Protein AF-A0A5J9U1D7-F1 (afdb_monomer_lite)

Structure (mmCIF, N/CA/C/O backbone):
data_AF-A0A5J9U1D7-F1
#
_entry.id   AF-A0A5J9U1D7-F1
#
loop_
_atom_site.group_PDB
_atom_site.id
_atom_site.type_symbol
_atom_site.label_atom_id
_atom_site.label_alt_id
_atom_site.label_comp_id
_atom_site.label_asym_id
_atom_site.label_entity_id
_atom_site.label_seq_id
_atom_site.pdbx_PDB_ins_code
_atom_site.Cartn_x
_atom_site.Cartn_y
_atom_site.Cartn_z
_atom_site.occupancy
_atom_site.B_iso_or_equiv
_atom_site.auth_seq_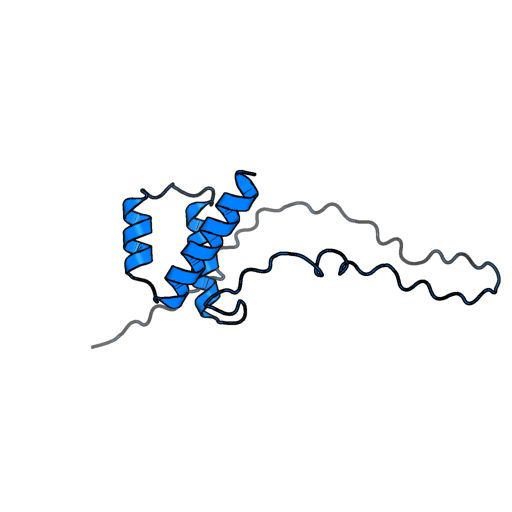id
_atom_site.auth_comp_id
_atom_site.auth_asym_id
_atom_site.auth_atom_id
_atom_site.pdbx_PDB_model_num
ATOM 1 N N . MET A 1 1 ? -26.098 -2.595 30.842 1.00 46.75 1 MET A N 1
ATOM 2 C CA . MET A 1 1 ? -24.896 -3.332 30.403 1.00 46.75 1 MET A CA 1
ATOM 3 C C . MET A 1 1 ? -25.344 -4.565 29.640 1.00 46.75 1 MET A C 1
ATOM 5 O O . MET A 1 1 ? -25.908 -5.455 30.255 1.00 46.75 1 MET A O 1
ATOM 9 N N . ALA A 1 2 ? -2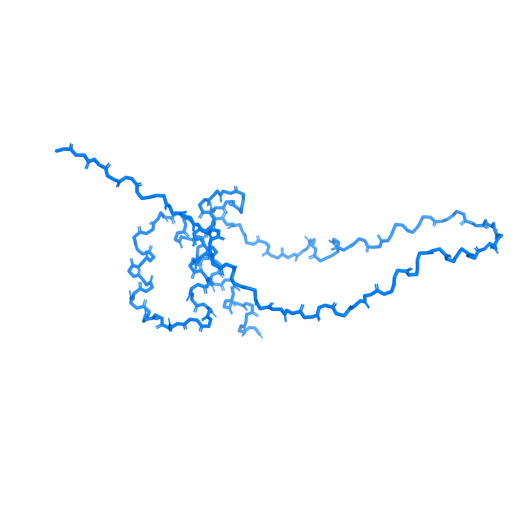5.146 -4.583 28.324 1.00 41.19 2 ALA A N 1
ATOM 10 C CA . ALA A 1 2 ? -25.101 -5.787 27.495 1.00 41.19 2 ALA A CA 1
ATOM 11 C C . ALA A 1 2 ? -24.394 -5.386 26.190 1.00 41.19 2 ALA A C 1
ATOM 13 O O . ALA A 1 2 ? -24.847 -4.467 25.511 1.00 41.19 2 ALA A O 1
ATOM 14 N N . GLY A 1 3 ? -23.230 -5.980 25.927 1.00 43.38 3 GLY A N 1
ATOM 15 C CA . GLY A 1 3 ? -22.422 -5.717 24.738 1.00 43.38 3 GLY A CA 1
ATOM 16 C C . GLY A 1 3 ? -22.906 -6.540 23.549 1.00 43.38 3 GLY A C 1
ATOM 17 O O . GLY A 1 3 ? -23.264 -7.704 23.712 1.00 43.38 3 GLY A O 1
ATOM 18 N N . ALA A 1 4 ? -22.897 -5.938 22.362 1.00 43.22 4 ALA A N 1
ATOM 19 C CA . ALA A 1 4 ? -23.097 -6.633 21.097 1.00 43.22 4 ALA A CA 1
ATOM 20 C C . ALA A 1 4 ? -21.781 -6.588 20.313 1.00 43.22 4 ALA A C 1
ATOM 22 O O . ALA A 1 4 ? -21.359 -5.535 19.838 1.00 43.22 4 ALA A O 1
ATOM 23 N N . GLN A 1 5 ? -21.119 -7.738 20.234 1.00 47.62 5 GLN A N 1
ATOM 24 C CA . GLN A 1 5 ? -19.917 -7.964 19.442 1.00 47.62 5 GLN A CA 1
ATOM 25 C C . GLN A 1 5 ? -20.373 -8.247 18.005 1.00 47.62 5 GLN A C 1
ATOM 27 O O . GLN A 1 5 ? -21.037 -9.253 17.759 1.00 47.62 5 GLN A O 1
ATOM 32 N N . GLN A 1 6 ? -20.104 -7.331 17.072 1.00 53.34 6 GLN A N 1
ATOM 33 C CA . GLN A 1 6 ? -20.459 -7.522 15.665 1.00 53.34 6 GLN A CA 1
ATOM 34 C C . GLN A 1 6 ? -19.402 -8.403 14.993 1.00 53.34 6 GLN A C 1
ATOM 36 O O . GLN A 1 6 ? -18.255 -7.994 14.830 1.00 53.34 6 GLN A O 1
ATOM 41 N N . SER A 1 7 ? -19.802 -9.626 14.643 1.00 46.72 7 SER A N 1
ATOM 42 C CA . SER A 1 7 ? -19.062 -10.518 13.748 1.00 46.72 7 SER A CA 1
ATOM 43 C C . SER A 1 7 ? -19.125 -9.958 12.329 1.00 46.72 7 SER A C 1
ATOM 45 O O . SER A 1 7 ? -20.212 -9.696 11.813 1.00 46.72 7 SER A O 1
ATOM 47 N N . VAL A 1 8 ? -17.968 -9.734 11.709 1.00 52.09 8 VAL A N 1
ATOM 48 C CA . VAL A 1 8 ? -17.879 -9.302 10.311 1.00 52.09 8 VAL A CA 1
ATOM 49 C C . VAL A 1 8 ? -17.839 -10.548 9.425 1.00 52.09 8 VAL A C 1
ATOM 51 O O . VAL A 1 8 ? -16.780 -11.115 9.164 1.00 52.09 8 VAL A O 1
ATOM 54 N N . ASP A 1 9 ? -19.015 -10.982 8.975 1.00 45.66 9 ASP A N 1
ATOM 55 C CA . ASP A 1 9 ? -19.196 -12.101 8.047 1.00 45.66 9 ASP A CA 1
ATOM 56 C C . ASP A 1 9 ? -18.897 -11.678 6.598 1.00 45.66 9 ASP A C 1
ATOM 58 O O . ASP A 1 9 ? -19.768 -11.256 5.835 1.00 45.66 9 ASP A O 1
ATOM 62 N N . TRP A 1 10 ? -17.634 -11.814 6.199 1.00 48.56 10 TRP A N 1
ATOM 63 C CA . TRP A 1 10 ? -17.132 -11.535 4.846 1.00 48.56 10 TRP A CA 1
ATOM 64 C C . TRP A 1 10 ? -17.669 -12.495 3.763 1.00 48.56 10 TRP A C 1
ATOM 66 O O . TRP A 1 10 ? -17.546 -12.209 2.574 1.00 48.56 10 TRP A O 1
ATOM 76 N N . ALA A 1 11 ? -18.304 -13.609 4.143 1.00 41.91 11 ALA A N 1
ATOM 77 C CA . ALA A 1 11 ? -18.728 -14.670 3.223 1.00 41.91 11 ALA A CA 1
ATOM 78 C C . ALA A 1 11 ? -20.125 -14.478 2.589 1.00 41.91 11 ALA A C 1
ATOM 80 O O . ALA A 1 11 ? -20.509 -15.245 1.709 1.00 41.91 11 ALA A O 1
ATOM 81 N N . SER A 1 12 ? -20.901 -13.463 2.987 1.00 42.94 12 SER A N 1
ATOM 82 C CA . SER A 1 12 ? -22.315 -13.349 2.570 1.00 42.94 12 SER A CA 1
ATOM 83 C C . SER A 1 12 ? -22.569 -12.530 1.295 1.00 42.94 12 SER A C 1
ATOM 85 O O . SER A 1 12 ? -23.721 -12.259 0.961 1.00 42.94 12 SER A O 1
ATOM 87 N N . ARG A 1 13 ? -21.533 -12.124 0.546 1.00 43.19 13 ARG A N 1
ATOM 88 C CA . ARG A 1 13 ? -21.699 -11.312 -0.681 1.00 43.19 13 ARG A CA 1
ATOM 89 C C . ARG A 1 13 ? -21.755 -12.104 -1.992 1.00 43.19 13 ARG A C 1
ATOM 91 O O . ARG A 1 13 ? -21.632 -11.514 -3.063 1.00 43.19 13 ARG A O 1
ATOM 98 N N . SER A 1 14 ? -22.014 -13.405 -1.921 1.00 46.66 14 SER A N 1
ATOM 99 C CA . SER A 1 14 ? -22.143 -14.275 -3.094 1.00 46.66 14 SER A CA 1
ATOM 100 C C . SER A 1 14 ? -23.616 -14.510 -3.444 1.00 46.66 14 SER A C 1
ATOM 102 O O . SER A 1 14 ? -24.213 -15.508 -3.052 1.00 46.66 14 SER A O 1
ATOM 104 N N . GLY A 1 15 ? -24.217 -13.575 -4.184 1.00 39.41 15 GLY A N 1
ATOM 105 C CA . GLY A 1 15 ? -25.424 -13.852 -4.973 1.00 39.41 15 GLY A CA 1
ATOM 106 C C . GLY A 1 15 ? -25.036 -14.506 -6.308 1.00 39.41 15 GLY A C 1
ATOM 107 O O . GLY A 1 15 ? -23.988 -14.156 -6.855 1.00 39.41 15 GLY A O 1
ATOM 108 N N . PRO A 1 16 ? -25.825 -15.448 -6.857 1.00 42.25 16 PRO A N 1
ATOM 109 C CA . PRO A 1 16 ? -25.414 -16.217 -8.021 1.00 42.25 16 PRO A CA 1
ATOM 110 C C . PRO A 1 16 ? -25.628 -15.390 -9.292 1.00 42.25 16 PRO A C 1
ATOM 112 O O . PRO A 1 16 ? -26.737 -15.302 -9.814 1.00 42.25 16 PRO A O 1
ATOM 115 N N . ALA A 1 17 ? -24.560 -14.806 -9.830 1.00 41.31 17 ALA A N 1
ATOM 116 C CA . ALA A 1 17 ? -24.504 -14.554 -11.262 1.00 41.31 17 ALA A CA 1
ATOM 117 C C . ALA A 1 17 ? -24.125 -15.886 -11.914 1.00 41.31 17 ALA A C 1
ATOM 119 O O . ALA A 1 17 ? -22.974 -16.314 -11.853 1.00 41.31 17 ALA A O 1
ATOM 120 N N . ALA A 1 18 ? -25.125 -16.575 -12.460 1.00 48.88 18 ALA A N 1
ATOM 121 C CA . ALA A 1 18 ? -24.943 -17.761 -13.278 1.00 48.88 18 ALA A CA 1
ATOM 122 C C . ALA A 1 18 ? -24.054 -17.416 -14.485 1.00 48.88 18 ALA A C 1
ATOM 124 O O . ALA A 1 18 ? -24.533 -16.975 -15.526 1.00 48.88 18 ALA A O 1
ATOM 125 N N . ALA A 1 19 ? -22.744 -17.592 -14.336 1.00 44.06 19 ALA A N 1
ATOM 126 C CA . ALA A 1 19 ? -21.847 -17.731 -15.464 1.00 44.06 19 ALA A CA 1
ATOM 127 C C . ALA A 1 19 ? -21.974 -19.182 -15.929 1.00 44.06 19 ALA A C 1
ATOM 129 O O . ALA A 1 19 ? -21.508 -20.102 -15.260 1.00 44.06 19 ALA A O 1
ATOM 130 N N . CYS A 1 20 ? -22.669 -19.388 -17.045 1.00 44.56 20 CYS A N 1
ATOM 131 C CA . CYS A 1 20 ? -22.729 -20.666 -17.739 1.00 44.56 20 CYS A CA 1
ATOM 132 C C . CYS A 1 20 ? -21.311 -21.056 -18.164 1.00 44.56 20 CYS A C 1
ATOM 134 O O . CYS A 1 20 ? -20.817 -20.596 -19.191 1.00 44.56 20 CYS A O 1
ATOM 136 N N . TRP A 1 21 ? -20.632 -21.869 -17.362 1.00 37.25 21 TRP A N 1
ATOM 137 C CA . TRP A 1 21 ? -19.403 -22.510 -17.801 1.00 37.25 21 TRP A CA 1
ATOM 138 C C . TRP A 1 21 ? -19.829 -23.624 -18.748 1.00 37.25 21 TRP A C 1
ATOM 140 O O . TRP A 1 21 ? -20.385 -24.635 -18.325 1.00 37.25 21 TRP A O 1
ATOM 150 N N . SER A 1 22 ? -19.676 -23.390 -20.050 1.00 50.50 22 SER A N 1
ATOM 151 C CA . SER A 1 22 ? -19.922 -24.411 -21.062 1.00 50.50 22 SER A CA 1
ATOM 152 C C . SER A 1 22 ? -19.057 -25.638 -20.765 1.00 50.50 22 SER A C 1
ATOM 154 O O . SER A 1 22 ? -17.838 -25.512 -20.620 1.00 50.50 22 SER A O 1
ATOM 156 N N . ASN A 1 23 ? -19.721 -26.795 -20.673 1.00 49.19 23 ASN A N 1
ATOM 157 C CA . ASN A 1 23 ? -19.146 -28.135 -20.560 1.00 49.19 23 ASN A CA 1
ATOM 158 C C . ASN A 1 23 ? -17.844 -28.257 -21.360 1.00 49.19 23 ASN A C 1
ATOM 160 O O . ASN A 1 23 ? -17.872 -28.194 -22.590 1.00 49.19 23 ASN A O 1
ATOM 164 N N . HIS A 1 24 ? -16.726 -28.466 -20.667 1.00 49.69 24 HIS A N 1
ATOM 165 C CA . HIS A 1 24 ? -15.567 -29.077 -21.298 1.00 49.69 24 HIS A CA 1
ATOM 166 C C . HIS A 1 24 ? -15.771 -30.587 -21.274 1.00 49.69 24 HIS A C 1
ATOM 168 O O . HIS A 1 24 ? -16.045 -31.178 -20.235 1.00 49.69 24 HIS A O 1
ATOM 174 N N . ASP A 1 25 ? -15.716 -31.158 -22.468 1.00 50.53 25 ASP A N 1
ATOM 175 C CA . ASP A 1 25 ? -15.836 -32.573 -22.768 1.00 50.53 25 ASP A CA 1
ATOM 176 C C . ASP A 1 25 ? -14.627 -33.320 -22.173 1.00 50.53 25 ASP A C 1
ATOM 178 O O . ASP A 1 25 ? -13.482 -33.102 -22.578 1.00 50.53 25 ASP A O 1
ATOM 182 N N . ASP A 1 26 ? -14.878 -34.164 -21.170 1.00 52.19 26 ASP A N 1
ATOM 183 C CA . ASP A 1 26 ? -13.915 -35.102 -20.592 1.00 52.19 26 ASP A CA 1
ATOM 184 C C . ASP A 1 26 ? -13.531 -36.186 -21.621 1.00 52.19 26 ASP A C 1
ATOM 186 O O . ASP A 1 26 ? -14.004 -37.321 -21.571 1.00 52.19 26 ASP A O 1
ATOM 190 N N . SER A 1 27 ? -12.629 -35.873 -22.555 1.00 54.09 27 SER A N 1
ATOM 191 C CA . SER A 1 27 ? -11.934 -36.889 -23.363 1.00 54.09 27 SER A CA 1
ATOM 192 C C . SER A 1 27 ? -10.693 -37.403 -22.627 1.00 54.09 27 SER A C 1
ATOM 194 O O . SER A 1 27 ? -9.542 -37.148 -22.980 1.00 54.09 27 SER A O 1
ATOM 196 N N . PHE A 1 28 ? -10.963 -38.147 -21.558 1.00 53.12 28 PHE A N 1
ATOM 197 C CA . PHE A 1 28 ? -10.019 -39.001 -20.850 1.00 53.12 28 PHE A CA 1
ATOM 198 C C . PHE A 1 28 ? -9.770 -40.283 -21.672 1.00 53.12 28 PHE A C 1
ATOM 200 O O . PHE A 1 28 ? -10.705 -41.015 -21.983 1.00 53.12 28 PHE A O 1
ATOM 207 N N . MET A 1 29 ? -8.492 -40.568 -21.963 1.00 54.25 29 MET A N 1
ATOM 208 C CA . MET A 1 29 ? -7.933 -41.817 -22.523 1.00 54.25 29 MET A CA 1
ATOM 209 C C . MET A 1 29 ? -8.077 -42.073 -24.038 1.00 54.25 29 MET A C 1
ATOM 211 O O . MET A 1 29 ? -8.885 -42.885 -24.482 1.00 54.25 29 MET A O 1
ATOM 215 N N . MET A 1 30 ? -7.135 -41.542 -24.824 1.00 45.50 30 MET A N 1
ATOM 216 C CA . MET A 1 30 ? -6.643 -42.220 -26.034 1.00 45.50 30 MET A CA 1
ATOM 217 C C . MET A 1 30 ? -5.117 -42.307 -25.962 1.00 45.50 30 MET A C 1
ATOM 219 O O . MET A 1 30 ? -4.399 -41.347 -26.228 1.00 45.50 30 MET A O 1
ATOM 223 N N . ALA A 1 31 ? -4.629 -43.471 -25.536 1.00 53.62 31 ALA A N 1
ATOM 224 C CA . ALA A 1 31 ? -3.216 -43.817 -25.552 1.00 53.62 31 ALA A CA 1
ATOM 225 C C . ALA A 1 31 ? -2.774 -44.149 -26.987 1.00 53.62 31 ALA A C 1
ATOM 227 O O . ALA A 1 31 ? -3.397 -45.010 -27.615 1.00 53.62 31 ALA A O 1
ATOM 228 N N . PRO A 1 32 ? -1.679 -43.574 -27.510 1.00 46.56 32 PRO A N 1
ATOM 229 C CA . PRO A 1 32 ? -1.005 -44.153 -28.655 1.00 46.56 32 PRO A CA 1
ATOM 230 C C . PRO A 1 32 ? -0.032 -45.221 -28.146 1.00 46.56 32 PRO A C 1
ATOM 232 O O . PRO A 1 32 ? 1.016 -44.927 -27.573 1.00 46.56 32 PRO A O 1
ATOM 235 N N . ASN A 1 33 ? -0.398 -46.486 -28.339 1.00 49.94 33 ASN A N 1
ATOM 236 C CA . ASN A 1 33 ? 0.542 -47.591 -28.223 1.00 49.94 33 ASN A CA 1
ATOM 237 C C . ASN A 1 33 ? 1.492 -47.539 -29.432 1.00 49.94 33 ASN A C 1
ATOM 239 O O . ASN A 1 33 ? 1.036 -47.651 -30.570 1.00 49.94 33 ASN A O 1
ATOM 243 N N . GLY A 1 34 ? 2.790 -47.337 -29.197 1.00 37.62 34 GLY A N 1
ATOM 244 C CA . GLY A 1 34 ? 3.763 -47.175 -30.277 1.00 37.62 34 GLY A CA 1
ATOM 245 C C . GLY A 1 34 ? 5.221 -47.069 -29.826 1.00 37.62 34 GLY A C 1
ATOM 246 O O . GLY A 1 34 ? 5.832 -46.028 -30.001 1.00 37.62 34 GLY A O 1
ATOM 247 N N . SER A 1 35 ? 5.753 -48.174 -29.297 1.00 41.22 35 SER A N 1
ATOM 248 C CA . SER A 1 35 ? 7.141 -48.652 -29.465 1.00 41.22 35 SER A CA 1
ATOM 249 C C . SER A 1 35 ? 8.330 -47.745 -29.066 1.00 41.22 35 SER A C 1
ATOM 251 O O . SER A 1 35 ? 8.849 -46.971 -29.858 1.00 41.22 35 SER A O 1
ATOM 253 N N . GLU A 1 36 ? 8.802 -47.971 -27.838 1.00 45.97 36 GLU A N 1
ATOM 254 C CA . GLU A 1 36 ? 10.194 -48.089 -27.346 1.00 45.97 36 GLU A CA 1
ATOM 255 C C . GLU A 1 36 ? 11.363 -47.230 -27.908 1.00 45.97 36 GLU A C 1
ATOM 257 O O . GLU A 1 36 ? 11.825 -47.394 -29.033 1.00 45.97 36 GLU A O 1
ATOM 262 N N . HIS A 1 37 ? 11.982 -46.513 -26.951 1.00 41.69 37 HIS A N 1
ATOM 263 C CA . HIS A 1 37 ? 13.431 -46.396 -26.690 1.00 41.69 37 HIS A CA 1
ATOM 264 C C . HIS A 1 37 ? 14.248 -45.272 -27.360 1.00 41.69 37 HIS A C 1
ATOM 266 O O . HIS A 1 37 ? 14.910 -45.512 -28.360 1.00 41.69 37 HIS A O 1
ATOM 272 N N . VAL A 1 38 ? 14.368 -44.119 -26.672 1.00 36.94 38 VAL A N 1
ATOM 273 C CA . VAL A 1 38 ? 15.663 -43.555 -26.209 1.00 36.94 38 VAL A CA 1
ATOM 274 C C . VAL A 1 38 ? 15.427 -42.727 -24.931 1.00 36.94 38 VAL A C 1
ATOM 276 O O . VAL A 1 38 ? 14.639 -41.785 -24.924 1.00 36.94 38 VAL A O 1
ATOM 279 N N . LEU A 1 39 ? 16.134 -43.067 -23.848 1.00 49.06 39 LEU A N 1
ATOM 280 C CA . LEU A 1 39 ? 16.319 -42.219 -22.667 1.00 49.06 39 LEU A CA 1
ATOM 281 C C . LEU A 1 39 ? 17.107 -40.960 -23.055 1.00 49.06 39 LEU A C 1
ATOM 283 O O . LEU A 1 39 ? 18.295 -41.049 -23.354 1.00 49.06 39 LEU A O 1
ATOM 287 N N . ALA A 1 40 ? 16.486 -39.789 -22.987 1.00 39.31 40 ALA A N 1
ATOM 288 C CA . ALA A 1 40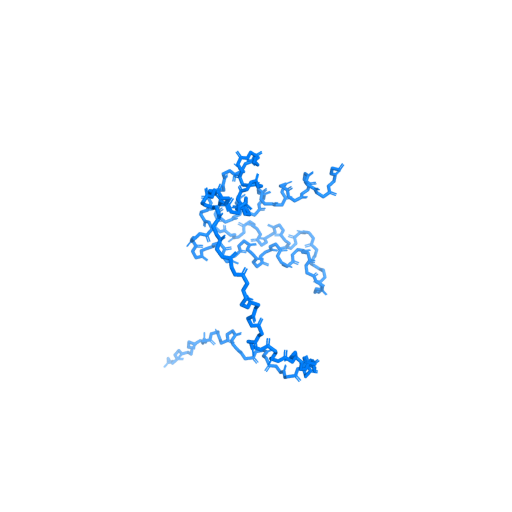 ? 17.206 -38.528 -22.871 1.00 39.31 40 ALA A CA 1
ATOM 289 C C . ALA A 1 40 ? 16.364 -37.570 -22.034 1.00 39.31 40 ALA A C 1
ATOM 291 O O . ALA A 1 40 ? 15.239 -37.230 -22.394 1.00 39.31 40 ALA A O 1
ATOM 292 N N . GLY A 1 41 ? 16.910 -37.199 -20.877 1.00 51.41 41 GLY A N 1
ATOM 293 C CA . GLY A 1 41 ? 16.311 -36.242 -19.967 1.00 51.41 41 GLY A CA 1
ATOM 294 C C . GLY A 1 41 ? 16.008 -34.935 -20.687 1.00 51.41 41 GLY A C 1
ATOM 295 O O . GLY A 1 41 ? 16.906 -34.225 -21.121 1.00 51.41 41 GLY A O 1
ATOM 296 N N . GLY A 1 42 ? 14.726 -34.629 -20.781 1.00 41.03 42 GLY A N 1
ATOM 297 C CA . GLY A 1 42 ? 14.226 -33.293 -21.025 1.00 41.03 42 GLY A CA 1
ATOM 298 C C . GLY A 1 42 ? 13.279 -33.001 -19.886 1.00 41.03 42 GLY A C 1
ATOM 299 O O . GLY A 1 42 ? 12.072 -33.164 -20.036 1.00 41.03 42 GLY A O 1
ATOM 300 N N . ALA A 1 43 ? 13.832 -32.652 -18.720 1.00 46.50 43 ALA A N 1
ATOM 301 C CA . ALA A 1 43 ? 13.057 -31.888 -17.760 1.00 46.50 43 ALA A CA 1
ATOM 302 C C . ALA A 1 43 ? 12.497 -30.707 -18.553 1.00 46.50 43 ALA A C 1
ATOM 304 O O . ALA A 1 43 ? 13.258 -29.949 -19.161 1.00 46.50 43 ALA A O 1
ATOM 305 N N . SER A 1 44 ? 11.170 -30.655 -18.642 1.00 46.34 44 SER A N 1
ATOM 306 C CA . SER A 1 44 ? 10.446 -29.508 -19.171 1.00 46.34 44 SER A CA 1
ATOM 307 C C . SER A 1 44 ? 11.130 -28.255 -18.624 1.00 46.34 44 SER A C 1
ATOM 309 O O . SER A 1 44 ? 11.401 -28.258 -17.419 1.00 46.34 44 SER A O 1
ATOM 311 N N . PRO A 1 45 ? 11.462 -27.235 -19.443 1.00 47.81 45 PRO A N 1
ATOM 312 C CA . PRO A 1 45 ? 11.932 -25.977 -18.903 1.00 47.81 45 PRO A CA 1
ATOM 313 C C . PRO A 1 45 ? 10.764 -25.477 -18.079 1.00 47.81 45 PRO A C 1
ATOM 315 O O . PRO A 1 45 ? 9.697 -25.100 -18.566 1.00 47.81 45 PRO A O 1
ATOM 318 N N . SER A 1 46 ? 10.942 -25.679 -16.799 1.00 50.16 46 SER A N 1
ATOM 319 C CA . SER A 1 46 ? 10.089 -25.260 -15.744 1.00 50.16 46 SER A CA 1
ATOM 320 C C . SER A 1 46 ? 9.795 -23.786 -15.954 1.00 50.16 46 SER A C 1
ATOM 322 O O . SER A 1 46 ? 10.645 -22.971 -16.318 1.00 50.16 46 SER A O 1
ATOM 324 N N . ASN A 1 47 ? 8.543 -23.449 -15.716 1.00 50.78 47 ASN A N 1
ATOM 325 C CA . ASN A 1 47 ? 7.974 -22.113 -15.615 1.00 50.78 47 ASN A CA 1
ATOM 326 C C . ASN A 1 47 ? 8.696 -21.186 -14.603 1.00 50.78 47 ASN A C 1
ATOM 328 O O . ASN A 1 47 ? 8.176 -20.128 -14.269 1.00 50.78 47 ASN A O 1
ATOM 332 N N . GLU A 1 48 ? 9.880 -21.563 -14.119 1.00 47.06 48 GLU A N 1
ATOM 333 C CA . GLU A 1 48 ? 10.735 -20.844 -13.178 1.00 47.06 48 GLU A CA 1
ATOM 334 C C . GLU A 1 48 ? 11.855 -20.042 -13.864 1.00 47.06 48 GLU A C 1
ATOM 336 O O . GLU A 1 48 ? 12.575 -19.303 -13.201 1.00 47.06 48 GLU A O 1
ATOM 341 N N . ALA A 1 49 ? 11.967 -20.093 -15.199 1.00 42.97 49 ALA A N 1
ATOM 342 C CA . ALA A 1 49 ? 12.944 -19.287 -15.941 1.00 42.97 49 ALA A CA 1
ATOM 343 C C . ALA A 1 49 ? 12.678 -17.763 -15.895 1.00 42.97 49 ALA A C 1
ATOM 345 O O . ALA A 1 49 ? 13.600 -16.987 -16.126 1.00 42.97 49 ALA A O 1
ATOM 346 N N . TRP A 1 50 ? 11.458 -17.327 -15.552 1.00 43.78 50 TRP A N 1
ATOM 347 C CA . TRP A 1 50 ? 11.139 -15.910 -15.303 1.00 43.78 50 TRP A CA 1
ATOM 348 C C . TRP A 1 50 ? 11.473 -15.452 -13.877 1.00 43.78 50 TRP A C 1
ATOM 350 O O . TRP A 1 50 ? 11.464 -14.263 -13.603 1.00 43.78 50 TRP A O 1
ATOM 360 N N . LEU A 1 51 ? 11.773 -16.373 -12.957 1.00 47.25 51 LEU A N 1
ATOM 361 C CA . LEU A 1 51 ? 11.955 -16.043 -11.538 1.00 47.25 51 LEU A CA 1
ATOM 362 C C . LEU A 1 51 ? 13.405 -15.703 -11.170 1.00 47.25 51 LEU A C 1
ATOM 364 O O . LEU A 1 51 ? 13.682 -15.401 -10.013 1.00 47.25 51 LEU A O 1
ATOM 368 N N . LEU A 1 52 ? 14.347 -15.808 -12.112 1.00 48.00 52 LEU A N 1
ATOM 369 C CA . LEU A 1 52 ? 15.770 -15.903 -11.771 1.00 48.00 52 LEU A CA 1
ATOM 370 C C . LEU A 1 52 ? 16.579 -14.608 -11.912 1.00 48.00 52 LEU A C 1
ATOM 372 O O . LEU A 1 52 ? 17.715 -14.597 -11.448 1.00 48.00 52 LEU A O 1
ATOM 376 N N . GLN A 1 53 ? 16.031 -13.529 -12.480 1.00 48.62 53 GLN A N 1
ATOM 377 C CA . GLN A 1 53 ? 16.679 -12.202 -12.512 1.00 48.62 53 GLN A CA 1
ATOM 378 C C . GLN A 1 53 ? 15.660 -11.049 -12.545 1.00 48.62 53 GLN A C 1
ATOM 380 O O . GLN A 1 53 ? 15.863 -10.057 -13.237 1.00 48.62 53 GLN A O 1
ATOM 385 N N . GLU A 1 54 ? 14.554 -11.169 -11.815 1.00 51.03 54 GLU A N 1
ATOM 386 C CA . GLU A 1 54 ? 13.723 -9.990 -11.561 1.00 51.03 54 GLU A CA 1
ATOM 387 C C . GLU A 1 54 ? 14.414 -9.188 -10.448 1.00 51.03 54 GLU A C 1
ATOM 389 O O . GLU A 1 54 ? 14.837 -9.780 -9.453 1.00 51.03 54 GLU A O 1
ATOM 394 N N . ASP A 1 55 ? 14.553 -7.870 -10.587 1.00 60.38 55 ASP A N 1
ATOM 395 C CA . ASP A 1 55 ? 14.940 -6.969 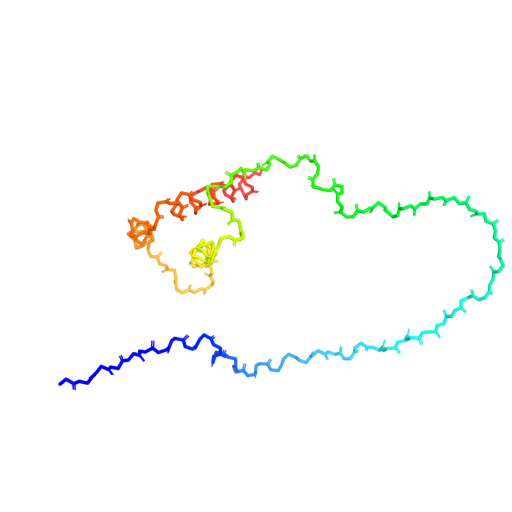-9.497 1.00 60.38 55 ASP A CA 1
ATOM 396 C C . ASP A 1 55 ? 13.880 -7.045 -8.379 1.00 60.38 55 ASP A C 1
ATOM 398 O O . ASP A 1 55 ? 12.995 -6.198 -8.251 1.00 60.38 55 ASP A O 1
ATOM 402 N N . THR A 1 56 ? 13.908 -8.122 -7.590 1.00 70.44 56 THR A N 1
ATOM 403 C CA . THR A 1 56 ? 12.900 -8.401 -6.574 1.00 70.44 56 THR A CA 1
ATOM 404 C C . THR A 1 56 ? 13.068 -7.399 -5.450 1.00 70.44 56 THR A C 1
ATOM 406 O O . THR A 1 56 ? 14.024 -7.454 -4.670 1.00 70.44 56 THR A O 1
ATOM 409 N N . ILE A 1 57 ? 12.130 -6.463 -5.376 1.00 79.50 57 ILE A N 1
ATOM 410 C CA . ILE A 1 57 ? 12.080 -5.469 -4.316 1.00 79.50 57 ILE A CA 1
ATOM 411 C C . ILE A 1 57 ? 11.789 -6.190 -2.999 1.00 79.50 57 ILE A C 1
ATOM 413 O O . ILE A 1 57 ? 10.796 -6.907 -2.873 1.00 79.50 57 ILE A O 1
ATOM 417 N N . GLN A 1 58 ? 12.649 -5.985 -2.000 1.00 87.75 58 GLN A N 1
ATOM 418 C CA . GLN A 1 58 ? 12.381 -6.477 -0.652 1.00 87.75 58 GLN A CA 1
ATOM 419 C C . GLN A 1 58 ? 11.287 -5.631 -0.006 1.00 87.75 58 GLN A C 1
ATOM 421 O O . GLN A 1 58 ? 11.436 -4.418 0.146 1.00 87.75 58 GLN A O 1
ATOM 426 N N . LEU A 1 59 ? 10.190 -6.282 0.371 1.00 91.50 59 LEU A N 1
ATOM 427 C CA . LEU A 1 59 ? 9.075 -5.632 1.044 1.00 91.50 59 LEU A CA 1
ATOM 428 C C . LEU A 1 59 ? 9.320 -5.578 2.563 1.00 91.50 59 LEU A C 1
ATOM 430 O O . LEU A 1 59 ? 9.792 -6.564 3.134 1.00 91.50 59 LEU A O 1
ATOM 434 N N . PRO A 1 60 ? 8.963 -4.468 3.237 1.00 92.81 60 PRO A N 1
ATOM 435 C CA . PRO A 1 60 ? 9.021 -4.367 4.698 1.00 92.81 60 PRO A CA 1
ATOM 436 C C . PRO A 1 60 ? 8.155 -5.415 5.410 1.00 92.81 60 PRO A C 1
ATOM 438 O O . PRO A 1 60 ? 8.485 -5.849 6.514 1.00 92.81 60 PRO A O 1
ATOM 441 N N . LEU A 1 61 ? 7.048 -5.823 4.780 1.00 95.00 61 LEU A N 1
ATOM 442 C CA . LEU A 1 61 ? 6.209 -6.935 5.216 1.00 95.00 61 LEU A CA 1
ATOM 443 C C . LEU A 1 61 ? 6.361 -8.141 4.297 1.00 95.00 61 LEU A C 1
ATOM 445 O O . LEU A 1 61 ? 6.278 -8.018 3.075 1.00 95.00 61 LEU A O 1
ATOM 449 N N . SER A 1 62 ? 6.493 -9.319 4.910 1.00 92.88 62 SER A N 1
ATOM 450 C CA . SER A 1 62 ? 6.380 -10.581 4.184 1.00 92.88 62 SER A CA 1
ATOM 451 C C . SER A 1 62 ? 4.965 -10.729 3.609 1.00 92.88 62 SER A C 1
ATOM 453 O O . SER A 1 62 ? 4.001 -10.461 4.333 1.00 92.88 62 SER A O 1
ATOM 455 N N . PRO A 1 63 ? 4.810 -11.220 2.368 1.00 90.12 63 PRO A N 1
ATOM 456 C CA . PRO A 1 63 ? 3.514 -11.621 1.824 1.00 90.12 63 PRO A CA 1
ATOM 457 C C . PRO A 1 63 ? 2.758 -12.652 2.682 1.00 90.12 63 PRO A C 1
ATOM 459 O O . PRO A 1 63 ? 1.535 -12.718 2.603 1.00 90.12 63 PRO A O 1
ATOM 462 N N . ASP A 1 64 ? 3.467 -13.427 3.513 1.00 93.12 64 ASP A N 1
ATOM 463 C CA . ASP A 1 64 ? 2.873 -14.406 4.436 1.00 93.12 64 ASP A CA 1
ATOM 464 C C . ASP A 1 64 ? 2.363 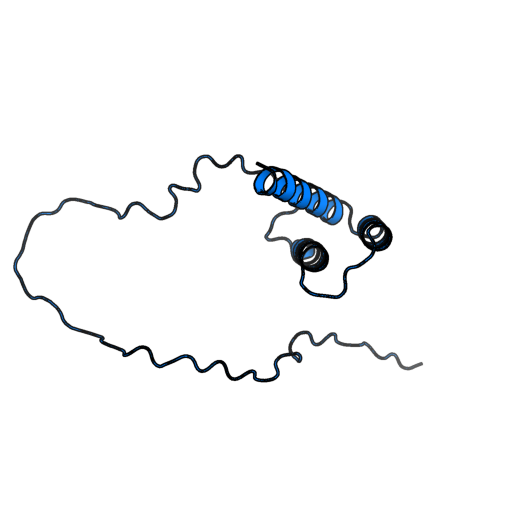-13.784 5.754 1.00 93.12 64 ASP A C 1
ATOM 466 O O . ASP A 1 64 ? 1.721 -14.461 6.561 1.00 93.12 64 ASP A O 1
ATOM 470 N N . ASP A 1 65 ? 2.650 -12.504 6.017 1.00 95.75 65 ASP A N 1
ATOM 471 C CA . ASP A 1 65 ? 2.124 -11.791 7.183 1.00 95.75 65 ASP A CA 1
ATOM 472 C C . ASP A 1 65 ? 0.637 -11.466 6.970 1.00 95.75 65 ASP A C 1
ATOM 474 O O . ASP A 1 65 ? 0.246 -10.910 5.945 1.00 95.75 65 ASP A O 1
ATOM 478 N N . LEU A 1 66 ? -0.216 -11.751 7.957 1.00 96.38 66 LEU A N 1
ATOM 479 C CA . LEU A 1 66 ? -1.658 -11.483 7.866 1.00 96.38 66 LEU A CA 1
ATOM 480 C C . LEU A 1 66 ? -1.976 -10.004 7.598 1.00 96.38 66 LEU A C 1
ATOM 482 O O . LEU A 1 66 ? -2.967 -9.698 6.934 1.00 96.38 66 LEU A O 1
ATOM 486 N N . ARG A 1 67 ? -1.126 -9.083 8.069 1.00 96.81 67 ARG A N 1
ATOM 487 C CA . ARG A 1 67 ? -1.260 -7.637 7.824 1.00 96.81 67 ARG A CA 1
ATOM 488 C C . ARG A 1 67 ? -1.108 -7.282 6.346 1.00 96.81 67 ARG A C 1
ATOM 490 O O . ARG A 1 67 ? -1.596 -6.243 5.911 1.00 96.81 67 ARG A O 1
ATOM 497 N N . PHE A 1 68 ? -0.497 -8.153 5.544 1.00 96.75 68 PHE A N 1
ATOM 498 C CA . PHE A 1 68 ? -0.381 -7.965 4.101 1.00 96.75 68 PHE A CA 1
ATOM 499 C C . PHE A 1 68 ? -1.755 -7.940 3.402 1.00 96.75 68 PHE A C 1
ATOM 501 O O . PHE A 1 68 ? -1.907 -7.325 2.347 1.00 96.75 68 PHE A O 1
ATOM 508 N N . ALA A 1 69 ? -2.803 -8.506 4.014 1.00 97.00 69 ALA A N 1
ATOM 509 C CA . ALA A 1 69 ? -4.174 -8.367 3.522 1.00 97.00 69 ALA A CA 1
ATOM 510 C C . ALA A 1 69 ? -4.627 -6.895 3.435 1.00 97.00 69 ALA A C 1
ATOM 512 O O . ALA A 1 69 ? -5.375 -6.528 2.528 1.00 97.00 69 ALA A O 1
ATOM 513 N N . GLU A 1 70 ? -4.144 -6.031 4.334 1.00 96.88 70 GLU A N 1
ATOM 514 C CA . GLU A 1 70 ? -4.436 -4.595 4.305 1.00 96.88 70 GLU A CA 1
ATOM 515 C C . GLU A 1 70 ? -3.767 -3.897 3.117 1.00 96.88 70 GLU A C 1
ATOM 517 O O . GLU A 1 70 ? -4.360 -2.993 2.527 1.00 96.88 70 GLU A O 1
ATOM 522 N N . VAL A 1 71 ? -2.571 -4.354 2.723 1.00 96.81 71 VAL A N 1
ATOM 523 C CA . VAL A 1 71 ? -1.871 -3.884 1.519 1.00 96.81 71 VAL A CA 1
ATOM 524 C C . VAL A 1 71 ? -2.716 -4.194 0.285 1.00 96.81 71 VAL A C 1
ATOM 526 O O . VAL A 1 71 ? -3.016 -3.290 -0.496 1.00 96.81 71 VAL A O 1
ATOM 529 N N . TYR A 1 72 ? -3.177 -5.443 0.144 1.00 95.12 72 TYR A N 1
ATOM 530 C CA . TYR A 1 72 ? -4.046 -5.849 -0.966 1.00 95.12 72 TYR A CA 1
ATOM 531 C C . TYR A 1 72 ? -5.355 -5.062 -1.003 1.00 95.12 72 TYR A C 1
ATOM 533 O O . TYR A 1 72 ? -5.754 -4.589 -2.067 1.00 95.12 72 TYR A O 1
ATOM 541 N N . ALA A 1 73 ? -6.012 -4.890 0.145 1.00 94.44 73 ALA A N 1
ATOM 542 C CA . ALA A 1 73 ? -7.250 -4.125 0.224 1.00 94.44 73 ALA A CA 1
ATOM 543 C C . ALA A 1 73 ? -7.033 -2.659 -0.177 1.00 94.44 73 ALA A C 1
ATOM 545 O O . ALA A 1 73 ? -7.817 -2.111 -0.947 1.00 94.44 73 ALA A O 1
ATOM 546 N N . PHE A 1 74 ? -5.957 -2.023 0.298 1.00 95.69 74 PHE A N 1
ATOM 547 C CA . PHE A 1 74 ? -5.663 -0.633 -0.039 1.00 95.69 74 PHE A CA 1
ATOM 548 C C . PHE A 1 74 ? -5.361 -0.458 -1.529 1.00 95.69 74 PHE A C 1
ATOM 550 O O . PHE A 1 74 ? -5.954 0.406 -2.170 1.00 95.69 74 PHE A O 1
ATOM 557 N N . VAL A 1 75 ? -4.477 -1.283 -2.097 1.00 94.38 75 VAL A N 1
ATOM 558 C CA . VAL A 1 75 ? -4.134 -1.226 -3.528 1.00 94.38 75 VAL A CA 1
ATOM 559 C C . VAL A 1 75 ? -5.373 -1.511 -4.384 1.00 94.38 75 VAL A C 1
ATOM 561 O O . VAL A 1 75 ? -5.648 -0.781 -5.336 1.00 94.38 75 VAL A O 1
ATOM 564 N N . GLY A 1 76 ? -6.179 -2.504 -4.001 1.00 93.12 76 GLY A N 1
ATOM 565 C CA . GLY A 1 76 ? -7.453 -2.803 -4.653 1.00 93.12 76 GLY A CA 1
ATOM 566 C C . GLY A 1 76 ? -8.443 -1.636 -4.605 1.00 93.12 76 GLY A C 1
ATOM 567 O O . GLY A 1 76 ? -9.097 -1.356 -5.602 1.00 93.12 76 GLY A O 1
ATOM 568 N N . ASP A 1 77 ? -8.520 -0.904 -3.493 1.00 92.06 77 ASP A N 1
ATOM 569 C CA . ASP A 1 77 ? -9.370 0.287 -3.377 1.00 92.06 77 ASP A CA 1
ATOM 570 C C . ASP A 1 77 ? -8.875 1.466 -4.235 1.00 92.06 77 ASP A C 1
ATOM 572 O O . ASP A 1 77 ? -9.681 2.300 -4.650 1.00 92.06 77 ASP A O 1
ATOM 576 N N . VAL A 1 78 ? -7.563 1.572 -4.478 1.00 91.69 78 VAL A N 1
ATOM 577 C CA . VAL A 1 78 ? -6.968 2.628 -5.318 1.00 91.69 78 VAL A CA 1
ATOM 578 C C . VAL A 1 78 ? -7.280 2.400 -6.798 1.00 91.69 78 VAL A C 1
ATOM 580 O O . VAL A 1 78 ? -7.624 3.352 -7.494 1.00 91.69 78 VAL A O 1
ATOM 583 N N . PHE A 1 79 ? -7.178 1.154 -7.270 1.00 88.69 79 PHE A N 1
ATOM 584 C CA . PHE A 1 79 ? -7.327 0.807 -8.692 1.00 88.69 79 PHE A CA 1
ATOM 585 C C . PHE A 1 79 ? -8.671 0.152 -9.051 1.00 88.69 79 PHE A C 1
ATOM 587 O O . PHE A 1 79 ? -8.942 -0.104 -10.224 1.00 88.69 79 PHE A O 1
ATOM 594 N N . GLY A 1 80 ? -9.513 -0.157 -8.066 1.00 86.75 80 GLY A N 1
ATOM 595 C CA . GLY A 1 80 ? -10.779 -0.853 -8.269 1.00 86.75 80 GLY A CA 1
ATOM 596 C C . GLY A 1 80 ? -11.831 -0.014 -8.998 1.00 86.75 80 GLY A C 1
ATOM 597 O O . GLY A 1 80 ? -11.831 1.212 -8.952 1.00 86.75 80 GLY A O 1
ATOM 598 N N . SER A 1 81 ? -12.813 -0.682 -9.612 1.00 72.44 81 SER A N 1
ATOM 599 C CA . SER A 1 81 ? -13.929 -0.043 -10.336 1.00 72.44 81 SER A CA 1
ATOM 600 C C . SER A 1 81 ? -15.002 0.580 -9.425 1.00 72.44 81 SER A C 1
ATOM 602 O O . SER A 1 81 ? -16.119 0.848 -9.869 1.00 72.44 81 SER A O 1
ATOM 604 N N . GLY A 1 82 ? -14.710 0.715 -8.129 1.00 78.88 82 GLY A N 1
ATOM 605 C CA . GLY A 1 82 ? -15.602 1.320 -7.146 1.00 78.88 82 GLY A CA 1
ATOM 606 C C . GLY A 1 82 ? -15.685 2.838 -7.300 1.00 78.88 82 GLY A C 1
ATOM 607 O O . GLY A 1 82 ? -15.097 3.431 -8.201 1.00 78.88 82 GLY A O 1
ATOM 608 N N . THR A 1 83 ? -16.421 3.496 -6.403 1.00 80.50 83 THR A N 1
ATOM 609 C CA . THR A 1 83 ? -16.445 4.963 -6.364 1.00 80.50 83 THR A CA 1
ATOM 610 C C . THR A 1 83 ? -15.038 5.486 -6.054 1.00 80.50 83 THR A C 1
ATOM 612 O O . THR A 1 83 ? -14.516 5.158 -4.983 1.00 80.50 83 THR A O 1
ATOM 615 N N . PRO A 1 84 ? -14.431 6.305 -6.935 1.00 82.56 84 PRO A N 1
ATOM 616 C CA . PRO A 1 84 ? -13.105 6.856 -6.693 1.00 82.56 84 PRO A CA 1
ATOM 617 C C . PRO A 1 84 ? -13.093 7.650 -5.389 1.00 82.56 84 PRO A C 1
ATOM 619 O O . PRO A 1 84 ? -13.957 8.501 -5.156 1.00 82.56 84 PRO A O 1
ATOM 622 N N . ARG A 1 85 ? -12.119 7.367 -4.524 1.00 87.81 85 ARG A N 1
ATOM 623 C CA . ARG A 1 85 ? -11.884 8.172 -3.323 1.00 87.81 85 ARG A CA 1
ATOM 624 C C . ARG A 1 85 ? -10.981 9.352 -3.679 1.00 87.81 85 ARG A C 1
ATOM 626 O O . ARG A 1 85 ? -10.050 9.169 -4.460 1.00 87.81 85 ARG A O 1
ATOM 633 N N . PRO A 1 86 ? -11.213 10.541 -3.099 1.00 92.38 86 PRO A N 1
ATOM 634 C CA . PRO A 1 86 ? -10.265 11.638 -3.234 1.00 92.38 86 PRO A CA 1
ATOM 635 C C . PRO A 1 86 ? -8.915 11.234 -2.630 1.00 92.38 86 PRO A C 1
ATOM 637 O O . PRO A 1 86 ? -8.863 10.483 -1.648 1.00 92.38 86 PRO A O 1
ATOM 640 N N . VAL A 1 87 ? -7.830 11.744 -3.213 1.00 90.81 87 VAL A N 1
ATOM 641 C CA . VAL A 1 87 ? -6.453 11.410 -2.814 1.00 90.81 87 VAL A CA 1
ATOM 642 C C . VAL A 1 87 ? -6.220 11.749 -1.342 1.00 90.81 87 VAL A C 1
ATOM 644 O O . VAL A 1 87 ? -5.615 10.970 -0.614 1.00 90.81 87 VAL A O 1
ATOM 647 N N . GLU A 1 88 ? -6.789 12.847 -0.847 1.00 95.31 88 GLU A N 1
ATOM 648 C CA . GLU A 1 88 ? -6.682 13.264 0.552 1.00 95.31 88 GLU A CA 1
ATOM 649 C C . GLU A 1 88 ? -7.255 12.211 1.508 1.00 95.31 88 GLU A C 1
ATOM 651 O O . GLU A 1 88 ? -6.680 11.955 2.565 1.00 95.31 88 GLU A O 1
ATOM 656 N N . ALA A 1 89 ? -8.353 11.549 1.130 1.00 93.62 89 ALA A N 1
ATOM 657 C CA . ALA A 1 89 ? -8.930 10.476 1.935 1.00 93.62 89 ALA A CA 1
ATOM 658 C C . ALA A 1 89 ? -8.056 9.212 1.916 1.00 93.62 89 ALA A C 1
ATOM 660 O O . ALA A 1 89 ? -7.977 8.505 2.922 1.00 93.62 89 ALA A O 1
ATOM 661 N N . GLN A 1 90 ? -7.382 8.929 0.797 1.00 93.94 90 GLN A N 1
ATOM 662 C CA . GLN A 1 90 ? -6.411 7.835 0.711 1.00 93.94 90 GLN A CA 1
ATOM 663 C C . GLN A 1 90 ? -5.178 8.123 1.579 1.00 93.94 90 GLN A C 1
ATOM 665 O O . GLN A 1 90 ? -4.747 7.245 2.322 1.00 93.94 90 GLN A O 1
ATOM 670 N N . LEU A 1 91 ? -4.670 9.360 1.564 1.00 95.38 91 LEU A N 1
ATOM 671 C CA . LEU A 1 91 ? -3.546 9.798 2.397 1.00 95.38 91 LEU A CA 1
ATOM 672 C C . LEU A 1 91 ? -3.883 9.764 3.890 1.00 95.38 91 LEU A C 1
ATOM 674 O O . LEU A 1 91 ? -3.081 9.288 4.688 1.00 95.38 91 LEU A O 1
ATOM 678 N N . GLN A 1 92 ? -5.078 10.219 4.277 1.00 96.69 92 GLN A N 1
ATOM 679 C CA . GLN A 1 92 ? -5.541 10.125 5.665 1.00 96.69 92 GLN A CA 1
ATOM 680 C C . GLN A 1 92 ? -5.636 8.675 6.135 1.00 96.69 92 GLN A C 1
ATOM 682 O O . GLN A 1 92 ? -5.229 8.361 7.252 1.00 96.69 92 GLN A O 1
ATOM 687 N N . ARG A 1 93 ? -6.151 7.787 5.278 1.00 95.31 93 ARG A N 1
ATOM 688 C CA . ARG A 1 93 ? -6.212 6.358 5.577 1.00 95.31 93 ARG A CA 1
ATOM 689 C C . ARG A 1 93 ? -4.809 5.783 5.739 1.00 95.31 93 ARG A C 1
ATOM 691 O O . ARG A 1 93 ? -4.566 5.139 6.747 1.00 95.31 93 ARG A O 1
ATOM 698 N N . LEU A 1 94 ? -3.892 6.082 4.818 1.00 96.38 94 LEU A N 1
ATOM 699 C CA . LEU A 1 94 ? -2.500 5.633 4.877 1.00 96.38 94 LEU A CA 1
ATOM 700 C C . LEU A 1 94 ? -1.792 6.111 6.158 1.00 96.38 94 LEU A C 1
ATOM 702 O O . LEU A 1 94 ? -1.103 5.332 6.804 1.00 96.38 94 LEU A O 1
ATOM 706 N N . HIS A 1 95 ? -2.016 7.363 6.570 1.00 95.81 95 HIS A N 1
ATOM 707 C CA . HIS A 1 95 ? -1.457 7.928 7.804 1.00 95.81 95 HIS A CA 1
ATOM 708 C C . HIS A 1 95 ? -1.960 7.224 9.078 1.00 95.81 95 HIS A C 1
ATOM 710 O O . HIS A 1 95 ? -1.288 7.247 10.105 1.00 95.81 95 HIS A O 1
ATOM 716 N N . GLY A 1 96 ? -3.153 6.626 9.043 1.00 95.44 96 GLY A N 1
ATOM 717 C CA . GLY A 1 96 ? -3.728 5.899 10.177 1.00 95.44 96 GLY A CA 1
ATOM 718 C C . GLY A 1 96 ? -3.325 4.424 10.270 1.00 95.44 96 GLY A C 1
ATOM 719 O O . GLY A 1 96 ? -3.767 3.755 11.201 1.00 95.44 96 GLY A O 1
ATOM 720 N N . MET A 1 97 ? -2.555 3.903 9.311 1.00 97.00 97 MET A N 1
ATOM 721 C CA . MET A 1 97 ? -2.193 2.484 9.235 1.00 97.00 97 MET A CA 1
ATOM 722 C C . MET A 1 97 ? -0.918 2.162 10.020 1.00 97.00 97 MET A C 1
ATOM 724 O O . MET A 1 97 ? -0.151 3.048 10.397 1.00 97.00 97 MET A O 1
ATOM 728 N N . ASP A 1 98 ? -0.686 0.867 10.253 1.00 97.81 98 ASP A N 1
ATOM 729 C CA . ASP A 1 98 ? 0.590 0.380 10.777 1.00 97.81 98 ASP A CA 1
ATOM 730 C C . ASP A 1 98 ? 1.750 0.830 9.861 1.00 97.81 98 ASP A C 1
ATOM 732 O O . ASP A 1 98 ? 1.628 0.723 8.635 1.00 97.81 98 ASP A O 1
ATOM 736 N N . PRO A 1 99 ? 2.877 1.319 10.415 1.00 96.69 99 PRO A N 1
ATOM 737 C CA . PRO A 1 99 ? 3.971 1.863 9.614 1.00 96.69 99 PRO A CA 1
ATOM 738 C C . PRO A 1 99 ? 4.535 0.883 8.583 1.00 96.69 99 PRO A C 1
ATOM 740 O O . PRO A 1 99 ? 4.817 1.293 7.460 1.00 96.69 99 PRO A O 1
ATOM 743 N N . PHE A 1 100 ? 4.649 -0.407 8.922 1.00 96.62 100 PHE A N 1
ATOM 744 C CA . PHE A 1 100 ? 5.164 -1.408 7.986 1.00 96.62 100 PHE A CA 1
ATOM 745 C C . PHE A 1 100 ? 4.168 -1.680 6.857 1.00 96.62 100 PHE A C 1
ATOM 747 O O . PHE A 1 100 ? 4.570 -1.889 5.712 1.00 96.62 100 PHE A O 1
ATOM 754 N N . VAL A 1 101 ? 2.865 -1.637 7.153 1.00 97.56 101 VAL A N 1
ATOM 755 C CA . VAL A 1 101 ? 1.811 -1.760 6.137 1.00 97.56 101 VAL A CA 1
ATOM 756 C C . VAL A 1 101 ? 1.832 -0.556 5.198 1.00 97.56 101 VAL A C 1
ATOM 758 O O . VAL A 1 101 ? 1.852 -0.731 3.980 1.00 97.56 101 VAL A O 1
ATOM 761 N N . ALA A 1 102 ? 1.886 0.661 5.745 1.00 97.88 102 ALA A N 1
ATOM 762 C CA . ALA A 1 102 ? 1.931 1.893 4.961 1.00 97.88 102 ALA A CA 1
ATOM 763 C C . ALA A 1 102 ? 3.180 1.967 4.066 1.00 97.88 102 ALA A C 1
ATOM 765 O O . ALA A 1 102 ? 3.076 2.304 2.886 1.00 97.88 102 ALA A O 1
ATOM 766 N N . GLU A 1 103 ? 4.350 1.607 4.595 1.00 97.62 103 GLU A N 1
ATOM 767 C CA . GLU A 1 103 ? 5.599 1.569 3.830 1.00 97.62 103 GLU A CA 1
ATOM 768 C C . GLU A 1 103 ? 5.540 0.526 2.707 1.00 97.62 103 GLU A C 1
ATOM 770 O O . GLU A 1 103 ? 5.900 0.820 1.565 1.00 97.62 103 GLU A O 1
ATOM 775 N N . THR A 1 104 ? 4.995 -0.660 2.994 1.00 97.38 104 THR A N 1
ATOM 776 C CA . THR A 1 104 ? 4.795 -1.709 1.985 1.00 97.38 104 THR A CA 1
ATOM 777 C C . THR A 1 104 ? 3.859 -1.237 0.869 1.00 97.38 104 THR A C 1
ATOM 779 O O . THR A 1 104 ? 4.169 -1.437 -0.304 1.00 97.38 104 THR A O 1
ATOM 782 N N . ILE A 1 105 ? 2.757 -0.551 1.196 1.00 97.12 105 ILE A N 1
ATOM 783 C CA . ILE A 1 105 ? 1.842 0.031 0.200 1.00 97.12 105 ILE A CA 1
ATOM 784 C C . ILE A 1 105 ? 2.577 1.016 -0.708 1.00 97.12 105 ILE A C 1
ATOM 786 O O . ILE A 1 105 ? 2.470 0.916 -1.927 1.00 97.12 105 ILE A O 1
ATOM 790 N N . LEU A 1 106 ? 3.326 1.962 -0.137 1.00 96.81 106 LEU A N 1
ATOM 791 C CA . LEU A 1 106 ? 4.049 2.968 -0.919 1.00 96.81 106 LEU A CA 1
ATOM 792 C C . LEU A 1 106 ? 5.067 2.328 -1.866 1.00 96.81 106 LEU A C 1
ATOM 794 O O . LEU A 1 106 ? 5.201 2.760 -3.011 1.00 96.81 106 LEU A O 1
ATOM 798 N N . LEU A 1 107 ? 5.751 1.281 -1.407 1.00 96.19 107 LEU A N 1
ATOM 799 C CA . LEU A 1 107 ? 6.727 0.556 -2.208 1.00 96.19 107 LEU A CA 1
ATOM 800 C C . LEU A 1 107 ? 6.069 -0.217 -3.358 1.00 96.19 107 LEU A C 1
ATOM 802 O O . LEU A 1 107 ? 6.547 -0.146 -4.489 1.00 96.19 107 LEU A O 1
ATOM 806 N N . VAL A 1 108 ? 4.938 -0.879 -3.096 1.00 94.75 108 VAL A N 1
ATOM 807 C CA . VAL A 1 108 ? 4.128 -1.540 -4.131 1.00 94.75 108 VAL A CA 1
ATOM 808 C C . VAL A 1 108 ? 3.620 -0.523 -5.152 1.00 94.75 108 VAL A C 1
ATOM 810 O O . VAL A 1 108 ? 3.779 -0.730 -6.349 1.00 94.75 108 VAL A O 1
ATOM 813 N N . LEU A 1 109 ? 3.063 0.609 -4.713 1.00 95.12 109 LEU A N 1
ATOM 814 C CA . LEU A 1 109 ? 2.570 1.651 -5.619 1.00 95.12 109 LEU A CA 1
ATOM 815 C C . LEU A 1 109 ? 3.685 2.239 -6.490 1.00 95.12 109 LEU A C 1
ATOM 817 O O . LEU A 1 109 ? 3.463 2.493 -7.672 1.00 95.12 109 LEU A O 1
ATOM 821 N N . ARG A 1 110 ? 4.884 2.425 -5.930 1.00 94.44 110 ARG A N 1
ATOM 822 C CA . ARG A 1 110 ? 6.054 2.869 -6.692 1.00 94.44 110 ARG A CA 1
ATOM 823 C C . ARG A 1 110 ? 6.469 1.837 -7.737 1.00 94.44 110 ARG A C 1
ATOM 825 O O . ARG A 1 110 ? 6.655 2.200 -8.889 1.00 94.44 110 ARG A O 1
ATOM 832 N N . ASN A 1 111 ? 6.555 0.564 -7.360 1.00 92.31 111 ASN A N 1
ATOM 833 C CA . ASN A 1 111 ? 6.863 -0.506 -8.306 1.00 92.31 111 ASN A CA 1
ATOM 834 C C . ASN A 1 111 ? 5.842 -0.561 -9.450 1.00 92.31 111 ASN A C 1
ATOM 836 O O . ASN A 1 111 ? 6.226 -0.674 -10.611 1.00 92.31 111 ASN A O 1
ATOM 840 N N . LEU A 1 112 ? 4.554 -0.421 -9.135 1.00 92.38 112 LEU A N 1
ATOM 841 C CA . LEU A 1 112 ? 3.504 -0.353 -10.146 1.00 92.38 112 LEU A CA 1
ATOM 842 C C . LEU A 1 112 ? 3.673 0.869 -11.052 1.00 92.38 112 LEU A C 1
ATOM 844 O O . LEU A 1 112 ? 3.533 0.737 -12.261 1.00 92.38 112 LEU A O 1
ATOM 848 N N . GLN A 1 113 ? 4.003 2.041 -10.505 1.00 92.62 113 GLN A N 1
ATOM 849 C CA . GLN A 1 113 ? 4.315 3.221 -11.313 1.00 92.62 113 GLN A CA 1
ATOM 850 C C . GLN A 1 113 ? 5.484 2.952 -12.266 1.00 92.62 113 GLN A C 1
ATOM 852 O O . GLN A 1 113 ? 5.357 3.235 -13.453 1.00 92.62 113 GLN A O 1
ATOM 857 N N . ASP A 1 114 ? 6.587 2.397 -11.765 1.00 91.19 114 ASP A N 1
ATOM 858 C CA . ASP A 1 114 ? 7.780 2.121 -12.567 1.00 91.19 114 ASP A CA 1
ATOM 859 C C . ASP A 1 114 ? 7.470 1.130 -13.707 1.00 91.19 114 ASP A C 1
ATOM 861 O O . ASP A 1 114 ? 7.926 1.328 -14.828 1.00 91.19 114 ASP A O 1
ATOM 865 N N . ASN A 1 115 ? 6.641 0.110 -13.458 1.00 87.69 115 ASN A N 1
ATOM 866 C CA . ASN A 1 115 ? 6.292 -0.913 -14.453 1.00 87.69 115 ASN A CA 1
ATOM 867 C C . ASN A 1 115 ? 5.196 -0.489 -15.440 1.00 87.69 115 ASN A C 1
ATOM 869 O O . ASN A 1 115 ? 5.182 -0.955 -16.575 1.00 87.69 115 ASN A O 1
ATOM 873 N N . LEU A 1 116 ? 4.250 0.353 -15.019 1.00 87.50 116 LEU A N 1
ATOM 874 C CA . LEU A 1 116 ? 3.137 0.789 -15.871 1.00 87.50 116 LEU A CA 1
ATOM 875 C C . LEU A 1 116 ? 3.476 2.027 -16.710 1.00 87.50 116 LEU A C 1
ATOM 877 O O . LEU A 1 116 ? 2.787 2.292 -17.694 1.00 87.50 116 LEU A O 1
ATOM 881 N N . CYS A 1 117 ? 4.489 2.799 -16.309 1.00 87.31 117 CYS A N 1
ATOM 882 C CA . CYS A 1 117 ? 4.938 3.999 -17.018 1.00 87.31 117 CYS A CA 1
ATOM 883 C C . CYS A 1 117 ? 6.205 3.788 -17.866 1.00 87.31 117 CYS A C 1
ATOM 885 O O . CYS A 1 117 ? 6.644 4.750 -18.501 1.00 87.31 117 CYS A O 1
ATOM 887 N N . ALA A 1 118 ? 6.804 2.593 -17.837 1.00 70.00 118 ALA A N 1
ATOM 888 C CA . ALA A 1 118 ? 7.907 2.199 -18.719 1.00 70.00 118 ALA A CA 1
ATOM 889 C C . ALA A 1 118 ? 7.434 2.013 -20.171 1.00 70.00 118 ALA A C 1
ATOM 891 O O . ALA A 1 118 ? 8.221 2.365 -21.081 1.00 70.00 118 ALA A O 1
#

Organism: NCBI:txid38414

Secondary structure (DSSP, 8-state):
---------GGGG---------------------------------TTTTSSS---PPPSS-TTSTTHHHHHHHHHHHHSSSPPPPHHHHHHHHHTS-HHHHHHHHHHHHHHHHHH--

Foldseek 3Di:
DDDDDDDDDPPPPDDDPPPPPPDDDPPPDDDPDDDDDDDDDDPDPPPCPVVPDDPDDDALDDPPDPLCVVLVVLVCLCPPPDDHDPVVVSVVVLVPDDPSSSRRNVVVVVVCCVVVVD

pLDDT: mean 70.88, std 23.37, range [36.94, 97.88]

Sequence (118 aa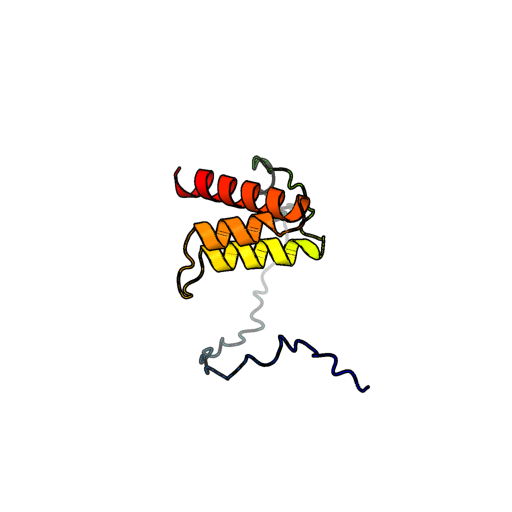):
MAGAQQSVDWASRSGPAAACWSNHDDSFMMAPNGSEHVLAGGASPSNEAWLLQEDTIQLPLSPDDLRFAEVYAFVGDVFGSGTPRPVEAQLQRLHGMDPFVAETILLVLRNLQDNLCA

Radius of gyration: 23.99 Å; chains: 1; bounding box: 43×62×61 Å